Protein AF-A0A6P0CBD5-F1 (afdb_monomer_lite)

Structure (mmCIF, N/CA/C/O backbone):
data_AF-A0A6P0CBD5-F1
#
_entry.id   AF-A0A6P0CBD5-F1
#
loop_
_atom_site.group_PDB
_atom_site.id
_atom_site.type_symbol
_atom_site.label_atom_id
_atom_site.label_alt_id
_atom_site.label_comp_id
_atom_site.label_asym_id
_atom_site.label_entity_id
_atom_site.label_seq_id
_atom_site.pdbx_PDB_ins_code
_atom_site.Cartn_x
_atom_site.Cartn_y
_atom_site.Cartn_z
_atom_site.occupancy
_atom_site.B_iso_or_equiv
_atom_site.auth_seq_id
_atom_site.auth_comp_id
_atom_site.auth_asym_id
_atom_site.auth_atom_id
_atom_site.pdbx_PDB_model_num
ATOM 1 N N . MET A 1 1 ? -3.878 17.474 11.478 1.00 74.06 1 MET A N 1
ATOM 2 C CA . MET A 1 1 ? -4.646 16.237 11.219 1.00 74.06 1 MET A CA 1
ATOM 3 C C . MET A 1 1 ? -5.965 16.350 11.951 1.00 74.06 1 MET A C 1
ATOM 5 O O . MET A 1 1 ? -5.967 16.901 13.044 1.00 74.06 1 MET A O 1
ATOM 9 N N . GLU A 1 2 ? -7.047 15.862 11.357 1.00 90.75 2 GLU A N 1
ATOM 10 C CA . GLU A 1 2 ? -8.370 15.818 11.986 1.00 90.75 2 GLU A CA 1
ATOM 11 C C . GLU A 1 2 ? -8.656 14.413 12.532 1.00 90.75 2 GLU A C 1
ATOM 13 O O . GLU A 1 2 ? -8.143 13.420 12.005 1.00 90.75 2 GLU A O 1
ATOM 18 N N . THR A 1 3 ? -9.455 14.326 13.598 1.00 90.38 3 THR A N 1
ATOM 19 C CA . THR A 1 3 ? -9.828 13.052 14.229 1.00 90.38 3 THR A CA 1
ATOM 20 C C . THR A 1 3 ? -11.130 12.535 13.634 1.00 90.38 3 THR A C 1
ATOM 22 O O . THR A 1 3 ? -12.137 13.238 13.634 1.00 90.38 3 THR A O 1
ATOM 25 N N . VAL A 1 4 ? -11.128 11.279 13.184 1.00 91.19 4 VAL A N 1
ATOM 26 C CA . VAL A 1 4 ? -12.315 10.594 12.658 1.00 91.19 4 VAL A CA 1
ATOM 27 C C . VAL A 1 4 ? -12.523 9.291 13.423 1.00 91.19 4 VAL A C 1
ATOM 29 O O . VAL A 1 4 ? -11.588 8.507 13.583 1.00 91.19 4 VAL A O 1
ATOM 32 N N . THR A 1 5 ? -13.757 9.042 13.862 1.00 93.12 5 THR A N 1
ATOM 33 C CA . THR A 1 5 ? -14.159 7.788 14.514 1.00 93.12 5 THR A CA 1
ATOM 34 C C . THR A 1 5 ? -14.953 6.938 13.532 1.00 93.12 5 THR A C 1
ATOM 36 O O . THR A 1 5 ? -15.948 7.394 12.971 1.00 93.12 5 THR A O 1
ATOM 39 N N . LEU A 1 6 ? -14.533 5.689 13.336 1.00 90.12 6 LEU A N 1
ATOM 40 C CA . LEU A 1 6 ? -15.157 4.748 12.406 1.00 90.12 6 LEU A CA 1
ATOM 41 C C . LEU A 1 6 ? -15.651 3.519 13.168 1.00 90.12 6 LEU A C 1
ATOM 43 O O . LEU A 1 6 ? -14.934 2.974 14.007 1.00 90.12 6 LEU A O 1
ATOM 47 N N . LYS A 1 7 ? -16.862 3.057 12.850 1.00 94.31 7 LYS A N 1
ATOM 48 C CA . LYS A 1 7 ? -17.353 1.753 13.304 1.00 94.31 7 LYS A CA 1
ATOM 49 C C . LYS A 1 7 ? -16.959 0.700 12.277 1.00 94.31 7 LYS A C 1
ATOM 51 O O . LYS A 1 7 ? -17.269 0.844 11.098 1.00 94.31 7 LYS A O 1
ATOM 56 N N . LEU A 1 8 ? -16.289 -0.351 12.734 1.00 92.69 8 LEU A N 1
ATOM 57 C CA . LEU A 1 8 ? -15.855 -1.473 11.908 1.00 92.69 8 LEU A CA 1
ATOM 58 C C . LEU A 1 8 ? -16.425 -2.769 12.487 1.00 92.69 8 LEU A C 1
ATOM 60 O O . LEU A 1 8 ? -16.523 -2.880 13.708 1.00 92.69 8 LEU A O 1
ATOM 64 N N . PRO A 1 9 ? -16.773 -3.760 11.650 1.00 97.31 9 PRO A N 1
ATOM 65 C CA . PRO A 1 9 ? -17.086 -5.093 12.143 1.00 97.31 9 PRO A CA 1
ATOM 66 C C . PRO A 1 9 ? -15.902 -5.673 12.925 1.00 97.31 9 PRO A C 1
ATOM 68 O O . PRO A 1 9 ? -14.763 -5.598 12.460 1.00 97.31 9 PRO A O 1
ATOM 71 N N . ASP A 1 10 ? -16.164 -6.321 14.060 1.00 95.69 10 ASP A N 1
ATOM 72 C CA . ASP A 1 10 ? -15.113 -6.849 14.946 1.00 95.69 10 ASP A CA 1
ATOM 73 C C . ASP A 1 10 ? -14.121 -7.761 14.224 1.00 95.69 10 ASP A C 1
ATOM 75 O O . ASP A 1 10 ? -12.915 -7.707 14.464 1.00 95.69 10 ASP A O 1
ATOM 79 N N . LYS A 1 11 ? -14.623 -8.600 13.310 1.00 96.81 11 LYS A N 1
ATOM 80 C CA . LYS A 1 11 ? -13.779 -9.483 12.501 1.00 96.81 11 LYS A CA 1
ATOM 81 C C . LYS A 1 11 ? -12.787 -8.680 11.658 1.00 96.81 11 LYS A C 1
ATOM 83 O O . LYS A 1 11 ? -11.604 -8.994 11.663 1.00 96.81 11 LYS A O 1
ATOM 88 N N . LEU A 1 12 ? -13.256 -7.622 10.999 1.00 94.75 12 LEU A N 1
ATOM 89 C CA . LEU A 1 12 ? -12.414 -6.778 10.158 1.00 94.75 12 LEU A CA 1
ATOM 90 C C . LEU A 1 12 ? -11.350 -6.054 10.985 1.00 94.75 12 LEU A C 1
ATOM 92 O O . LEU A 1 12 ? -10.203 -5.982 10.559 1.00 94.75 12 LEU A O 1
ATOM 96 N N . LEU A 1 13 ? -11.705 -5.557 12.174 1.00 95.12 13 LEU A N 1
ATOM 97 C CA . LEU A 1 13 ? -10.742 -4.907 13.062 1.00 95.12 13 LEU A CA 1
ATOM 98 C C . LEU A 1 13 ? -9.648 -5.883 13.522 1.00 95.12 13 LEU A C 1
ATOM 100 O O . LEU A 1 13 ? -8.469 -5.532 13.494 1.00 95.12 13 LEU A O 1
ATOM 104 N N . ARG A 1 14 ? -10.023 -7.116 13.893 1.00 96.06 14 ARG A N 1
ATOM 105 C CA . ARG A 1 14 ? -9.071 -8.177 14.265 1.00 96.06 14 ARG A CA 1
ATOM 106 C C . ARG A 1 14 ? -8.140 -8.547 13.109 1.00 96.06 14 ARG A C 1
ATOM 108 O O . ARG A 1 14 ? -6.927 -8.606 13.300 1.00 96.06 14 ARG A O 1
ATOM 115 N N . ASP A 1 15 ? -8.694 -8.756 11.919 1.00 96.38 15 ASP A N 1
ATOM 116 C CA . ASP A 1 15 ? -7.914 -9.138 10.739 1.00 96.38 15 ASP A CA 1
ATOM 117 C C . ASP A 1 15 ? -6.970 -7.997 10.313 1.00 96.38 15 ASP A C 1
ATOM 119 O O . ASP A 1 15 ? -5.788 -8.229 10.054 1.00 96.38 15 ASP A O 1
ATOM 123 N N . ALA A 1 16 ? -7.443 -6.746 10.339 1.00 93.94 16 ALA A N 1
ATOM 124 C CA . ALA A 1 16 ? -6.625 -5.568 10.049 1.00 93.94 16 ALA A CA 1
ATOM 125 C C . ALA A 1 16 ? -5.490 -5.374 11.066 1.00 93.94 16 ALA A C 1
ATOM 127 O O . ALA A 1 16 ? -4.379 -5.021 10.672 1.00 93.94 16 ALA A O 1
ATOM 128 N N . ALA A 1 17 ? -5.734 -5.640 12.355 1.00 93.94 17 ALA A N 1
ATOM 129 C CA . ALA A 1 17 ? -4.699 -5.594 13.388 1.00 93.94 17 ALA A CA 1
ATOM 130 C C . ALA A 1 17 ? -3.573 -6.600 13.107 1.00 93.94 17 ALA A C 1
ATOM 132 O O . ALA A 1 17 ? -2.395 -6.263 13.226 1.00 93.94 17 ALA A O 1
ATOM 133 N N . ARG A 1 18 ? -3.930 -7.817 12.674 1.00 96.19 18 ARG A N 1
ATOM 134 C CA . ARG A 1 18 ? -2.961 -8.857 12.306 1.00 96.19 18 ARG A CA 1
ATOM 135 C C . ARG A 1 18 ? -2.126 -8.456 11.090 1.00 96.19 18 ARG A C 1
ATOM 137 O O . ARG A 1 18 ? -0.913 -8.643 11.106 1.00 96.19 18 ARG A O 1
ATOM 144 N N . VAL A 1 19 ? -2.758 -7.890 10.060 1.00 95.94 19 VAL A N 1
ATOM 145 C CA . VAL A 1 19 ? -2.057 -7.404 8.858 1.00 95.94 19 VAL A CA 1
ATOM 146 C C . VAL A 1 19 ? -1.105 -6.261 9.200 1.00 95.94 19 VAL A C 1
ATOM 148 O O . VAL A 1 19 ? 0.045 -6.285 8.776 1.00 95.94 19 VAL A O 1
ATOM 151 N N . ALA A 1 20 ? -1.565 -5.288 9.988 1.00 94.81 20 ALA A N 1
ATOM 152 C CA . ALA A 1 20 ? -0.760 -4.139 10.388 1.00 94.81 20 ALA A CA 1
ATOM 153 C C . ALA A 1 20 ? 0.461 -4.569 11.222 1.00 94.81 20 ALA A C 1
ATOM 155 O O . ALA A 1 20 ? 1.578 -4.144 10.938 1.00 94.81 20 ALA A O 1
ATOM 156 N N . SER A 1 21 ? 0.267 -5.491 12.174 1.00 93.62 21 SER A N 1
ATOM 157 C CA . SER A 1 21 ? 1.363 -6.057 12.969 1.00 93.62 21 SER A CA 1
ATOM 158 C C . SER A 1 21 ? 2.375 -6.821 12.117 1.00 93.62 21 SER A C 1
ATOM 160 O O . SER A 1 21 ? 3.561 -6.736 12.397 1.00 93.62 21 SER A O 1
ATOM 162 N N . GLY A 1 22 ? 1.938 -7.550 11.085 1.00 95.38 22 GLY A N 1
ATOM 163 C CA . GLY A 1 22 ? 2.847 -8.255 10.174 1.00 95.38 22 GLY A CA 1
ATOM 164 C C . GLY A 1 22 ? 3.667 -7.334 9.261 1.00 95.38 22 GLY A C 1
ATOM 165 O O . GLY A 1 22 ? 4.562 -7.812 8.574 1.00 95.38 22 GLY A O 1
ATOM 166 N N . GLN A 1 23 ? 3.347 -6.039 9.231 1.00 94.00 23 GLN A N 1
ATOM 167 C CA . GLN A 1 23 ? 4.042 -5.006 8.458 1.00 94.00 23 GLN A CA 1
ATOM 168 C C . GLN A 1 23 ? 4.728 -3.969 9.366 1.00 94.00 23 GLN A C 1
ATOM 170 O O . GLN A 1 23 ? 5.159 -2.936 8.866 1.00 94.00 23 GLN A O 1
ATOM 175 N N . ASP A 1 24 ? 4.783 -4.204 10.684 1.00 95.50 24 ASP A N 1
ATOM 176 C CA . ASP A 1 24 ? 5.312 -3.271 11.691 1.00 95.50 24 ASP A CA 1
ATOM 177 C C . ASP A 1 24 ? 4.679 -1.865 11.647 1.00 95.50 24 ASP A C 1
ATOM 179 O O . ASP A 1 24 ? 5.316 -0.845 11.916 1.00 95.50 24 ASP A O 1
ATOM 183 N N . VAL A 1 25 ? 3.382 -1.791 11.332 1.00 96.44 25 VAL A N 1
ATOM 184 C CA . VAL A 1 25 ? 2.624 -0.533 11.281 1.00 96.44 25 VAL A CA 1
ATOM 185 C C . VAL A 1 25 ? 1.392 -0.563 12.179 1.00 96.44 25 VAL A C 1
ATOM 187 O O . VAL A 1 25 ? 0.880 -1.604 12.583 1.00 96.44 25 VAL A O 1
ATOM 190 N N . THR A 1 26 ? 0.864 0.623 12.486 1.00 95.25 26 THR A N 1
ATOM 191 C CA . THR A 1 26 ? -0.409 0.758 13.209 1.00 95.25 26 THR A CA 1
ATOM 192 C C . THR A 1 26 ? -1.604 0.622 12.263 1.00 95.25 26 THR A C 1
ATOM 194 O O . THR A 1 26 ? -1.518 0.958 11.081 1.00 95.25 26 THR A O 1
ATOM 197 N N . ILE A 1 27 ? -2.771 0.241 12.794 1.00 93.88 27 ILE A N 1
ATOM 198 C CA . ILE A 1 27 ? -4.035 0.230 12.029 1.00 93.88 27 ILE A CA 1
ATOM 199 C C . ILE A 1 27 ? -4.325 1.615 11.437 1.00 93.88 27 ILE A C 1
ATOM 201 O O . ILE A 1 27 ? -4.720 1.730 10.281 1.00 93.88 27 ILE A O 1
ATOM 205 N N . GLY A 1 28 ? -4.077 2.686 12.20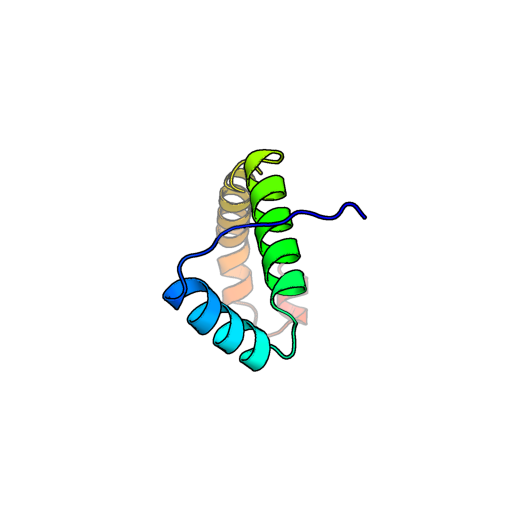0 1.00 93.00 28 GLY A N 1
ATOM 206 C CA . GLY A 1 28 ? -4.249 4.052 11.706 1.00 93.00 28 GLY A CA 1
ATOM 207 C C . GLY A 1 28 ? -3.332 4.376 10.524 1.00 93.00 28 GLY A C 1
ATOM 208 O O . GLY A 1 28 ? -3.755 5.065 9.598 1.00 93.00 28 GLY A O 1
ATOM 209 N N . HIS A 1 29 ? -2.095 3.868 10.521 1.00 94.75 29 HIS A N 1
ATOM 210 C CA . HIS A 1 29 ? -1.196 4.003 9.375 1.00 94.75 29 HIS A CA 1
ATOM 211 C C . HIS A 1 29 ? -1.734 3.244 8.157 1.00 94.75 29 HIS A C 1
ATOM 213 O O . HIS A 1 29 ? -1.861 3.840 7.089 1.00 94.75 29 HIS A O 1
ATOM 219 N N . LEU A 1 30 ? -2.141 1.983 8.338 1.00 94.56 30 LEU A N 1
ATOM 220 C CA . LEU A 1 30 ? -2.739 1.166 7.281 1.00 94.56 30 LEU A CA 1
ATOM 221 C C . LEU A 1 30 ? -3.957 1.858 6.645 1.00 94.56 30 LEU A C 1
ATOM 223 O O . LEU A 1 30 ? -4.032 1.980 5.424 1.00 94.56 30 LEU A O 1
ATOM 227 N N . VAL A 1 31 ? -4.879 2.375 7.465 1.00 94.00 31 VAL A N 1
ATOM 228 C CA . VAL A 1 31 ? -6.076 3.090 6.992 1.00 94.00 31 VAL A CA 1
ATOM 229 C C . VAL A 1 31 ? -5.701 4.340 6.200 1.00 94.00 31 VAL A C 1
ATOM 231 O O . VAL A 1 31 ? -6.255 4.556 5.127 1.00 94.00 31 VAL A O 1
ATOM 234 N N . ARG A 1 32 ? -4.744 5.146 6.679 1.00 94.06 32 ARG A N 1
ATOM 235 C CA . ARG A 1 32 ? -4.303 6.355 5.965 1.00 94.06 32 ARG A CA 1
ATOM 236 C C . ARG A 1 32 ? -3.700 6.034 4.601 1.00 94.06 32 ARG A C 1
ATOM 238 O O . ARG A 1 32 ? -4.040 6.708 3.636 1.00 94.06 32 ARG A O 1
ATOM 245 N N . VAL A 1 33 ? -2.847 5.013 4.508 1.00 94.81 33 VAL A N 1
ATOM 246 C CA . VAL A 1 33 ? -2.208 4.614 3.242 1.00 94.81 33 VAL A CA 1
ATOM 247 C C . VAL A 1 33 ? -3.243 4.096 2.248 1.00 94.81 33 VAL A C 1
ATOM 249 O O . VAL A 1 33 ? -3.260 4.524 1.095 1.00 94.81 33 VAL A O 1
ATOM 252 N N . LEU A 1 34 ? -4.134 3.206 2.692 1.00 93.44 34 LEU A N 1
ATOM 253 C CA . LEU A 1 34 ? -5.182 2.658 1.832 1.00 93.44 34 LEU A CA 1
ATOM 254 C C . LEU A 1 34 ? -6.155 3.744 1.366 1.00 93.44 34 LEU A C 1
ATOM 256 O O . LEU A 1 34 ? -6.513 3.774 0.191 1.00 93.44 34 LEU A O 1
ATOM 260 N N . LEU A 1 35 ? -6.539 4.659 2.258 1.00 93.62 35 LEU A N 1
ATOM 261 C CA . LEU A 1 35 ? -7.411 5.778 1.918 1.00 93.62 35 LEU A CA 1
ATOM 262 C C . LEU A 1 35 ? -6.732 6.743 0.943 1.00 93.62 35 LEU A C 1
ATOM 264 O O . LEU A 1 35 ? -7.350 7.125 -0.044 1.00 93.62 35 LEU A O 1
ATOM 268 N N . ALA A 1 36 ? -5.463 7.095 1.169 1.00 93.56 36 ALA A N 1
ATOM 269 C CA . ALA A 1 36 ? -4.704 7.952 0.261 1.00 93.56 36 ALA A CA 1
ATOM 270 C C . ALA A 1 36 ? -4.606 7.335 -1.141 1.00 93.56 36 ALA A C 1
ATOM 272 O O . ALA A 1 36 ? -4.916 8.004 -2.123 1.00 93.56 36 ALA A O 1
ATOM 273 N N . LYS A 1 37 ? -4.273 6.040 -1.227 1.00 91.62 37 LYS A N 1
ATOM 274 C CA . LYS A 1 37 ? -4.205 5.301 -2.495 1.00 91.62 37 LYS A CA 1
ATOM 275 C C . LYS A 1 37 ? -5.556 5.253 -3.208 1.00 91.62 37 LYS A C 1
ATOM 277 O O . LYS A 1 37 ? -5.617 5.376 -4.428 1.00 91.62 37 LYS A O 1
ATOM 282 N N . GLU A 1 38 ? -6.644 5.068 -2.463 1.00 93.00 38 GLU A N 1
ATOM 283 C CA . GLU A 1 38 ? -7.994 5.043 -3.027 1.00 93.00 38 GLU A CA 1
ATOM 284 C C . GLU A 1 38 ? -8.424 6.416 -3.555 1.00 93.00 38 GLU A C 1
ATOM 286 O O . GLU A 1 38 ? -8.997 6.507 -4.642 1.00 93.00 38 GLU A O 1
ATOM 291 N N . VAL A 1 39 ? -8.129 7.479 -2.805 1.00 92.81 39 VAL A N 1
ATOM 292 C CA . VAL A 1 39 ? -8.401 8.863 -3.209 1.00 92.81 39 VAL A CA 1
ATOM 293 C C . VAL A 1 39 ? -7.590 9.216 -4.451 1.00 92.81 39 VAL A C 1
ATOM 295 O O . VAL A 1 39 ? -8.167 9.692 -5.425 1.00 92.81 39 VAL A O 1
ATOM 298 N N . GLU A 1 40 ? -6.290 8.917 -4.465 1.00 89.12 40 GLU A N 1
ATOM 299 C CA . GLU A 1 40 ? -5.427 9.129 -5.630 1.00 89.12 40 GLU A CA 1
ATOM 300 C C . GLU A 1 40 ? -5.965 8.382 -6.853 1.00 89.12 40 GLU A C 1
ATOM 302 O O . GLU A 1 40 ? -6.139 8.985 -7.905 1.00 89.12 40 GLU A O 1
ATOM 307 N N . ARG A 1 41 ? -6.329 7.102 -6.706 1.00 84.12 41 ARG A N 1
ATOM 308 C CA . ARG A 1 41 ? -6.893 6.299 -7.799 1.00 84.12 41 ARG A CA 1
ATOM 309 C C . ARG A 1 41 ? -8.160 6.912 -8.400 1.00 84.12 41 ARG A C 1
ATOM 311 O O . ARG A 1 41 ? -8.375 6.794 -9.603 1.00 84.12 41 ARG A O 1
ATOM 318 N N . ARG A 1 42 ? -9.033 7.498 -7.573 1.00 86.44 42 ARG A N 1
ATOM 319 C CA . ARG A 1 42 ? -10.317 8.060 -8.025 1.00 86.44 42 ARG A CA 1
ATOM 320 C C . ARG A 1 42 ? -10.200 9.477 -8.566 1.00 86.44 42 ARG A C 1
ATOM 322 O O . ARG A 1 42 ? -10.922 9.814 -9.497 1.00 86.44 42 ARG A O 1
ATOM 329 N N . LEU A 1 43 ? -9.346 10.300 -7.962 1.00 86.56 43 LEU A N 1
ATOM 330 C CA . LEU A 1 43 ? -9.193 11.708 -8.331 1.00 86.56 43 LEU A CA 1
ATOM 331 C C . LEU A 1 43 ? -8.174 11.907 -9.452 1.00 86.56 43 LEU A C 1
ATOM 333 O O . LEU A 1 43 ? -8.344 12.805 -10.267 1.00 86.56 43 LEU A O 1
ATOM 337 N N . ASN A 1 44 ? -7.171 11.034 -9.529 1.00 74.00 44 ASN A N 1
ATOM 338 C CA . ASN A 1 44 ? -6.223 10.948 -10.628 1.00 74.00 44 ASN A CA 1
ATOM 339 C C . ASN A 1 44 ? -6.414 9.601 -11.326 1.00 74.00 44 ASN A C 1
ATOM 341 O O . ASN A 1 44 ? -5.594 8.695 -11.138 1.00 74.00 44 ASN A O 1
ATOM 345 N N . PRO A 1 45 ? -7.478 9.432 -12.136 1.00 65.88 45 PRO A N 1
ATOM 346 C CA . PRO A 1 45 ? -7.537 8.319 -13.062 1.00 65.88 45 PRO A CA 1
ATOM 347 C C . PRO A 1 45 ? -6.378 8.517 -14.036 1.00 65.88 45 PRO A C 1
ATOM 349 O O . PRO A 1 45 ? -6.511 9.192 -15.053 1.00 65.88 45 PRO A O 1
ATOM 352 N N . 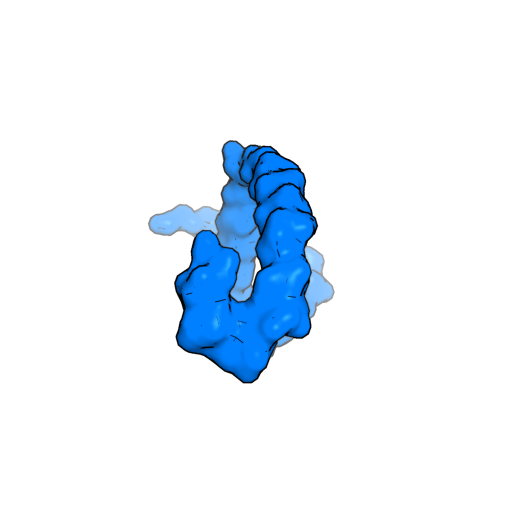ARG A 1 46 ? -5.201 7.974 -13.698 1.00 58.59 46 ARG A N 1
ATOM 353 C CA . ARG A 1 46 ? -4.136 7.770 -14.667 1.00 58.59 46 ARG A CA 1
ATOM 354 C C . ARG A 1 46 ? -4.814 7.031 -15.802 1.00 58.59 46 ARG A C 1
ATOM 356 O O . ARG A 1 46 ? -5.273 5.904 -15.604 1.00 58.59 46 ARG A O 1
ATOM 363 N N . THR A 1 47 ? -4.938 7.691 -16.951 1.00 55.44 47 THR A N 1
ATOM 364 C CA . THR A 1 47 ? -5.246 7.017 -18.203 1.00 55.44 47 THR A CA 1
ATOM 365 C C . THR A 1 47 ? -4.352 5.783 -18.196 1.00 55.44 47 THR A C 1
ATOM 367 O O . THR A 1 47 ? -3.145 5.955 -17.997 1.00 55.44 47 THR A O 1
ATOM 370 N N . PRO A 1 48 ? -4.901 4.553 -18.246 1.00 56.25 48 PRO A N 1
ATOM 371 C CA . PRO A 1 48 ? -4.059 3.366 -18.233 1.00 56.25 48 PRO A CA 1
ATOM 372 C C . PRO A 1 48 ? -2.985 3.595 -19.285 1.00 56.25 48 PRO A C 1
ATOM 374 O O . PRO A 1 48 ? -3.306 4.116 -20.357 1.00 56.25 48 PRO A O 1
ATOM 377 N N . ASN A 1 49 ? -1.734 3.303 -18.934 1.00 56.28 49 ASN A N 1
ATOM 378 C CA . ASN A 1 49 ? -0.525 3.691 -19.661 1.00 56.28 49 ASN A CA 1
ATOM 379 C C . ASN A 1 49 ? -0.393 2.964 -21.022 1.00 56.28 49 ASN A C 1
ATOM 381 O O . ASN A 1 49 ? 0.691 2.606 -21.452 1.00 56.28 49 ASN A O 1
ATOM 385 N N . ARG A 1 50 ? -1.517 2.718 -21.705 1.00 55.66 50 ARG A N 1
ATOM 386 C CA . ARG A 1 50 ? -1.673 2.097 -23.019 1.00 55.66 50 ARG A CA 1
ATOM 387 C C . ARG A 1 50 ? -0.917 2.846 -24.107 1.00 55.66 50 ARG A C 1
ATOM 389 O O . ARG A 1 50 ? -0.510 2.225 -25.081 1.00 55.66 50 ARG A O 1
ATOM 396 N N . ALA A 1 51 ? -0.738 4.160 -23.952 1.00 55.44 51 ALA A N 1
ATOM 397 C CA . ALA A 1 51 ? 0.125 4.936 -24.839 1.00 55.44 51 ALA A CA 1
ATOM 398 C C . ALA A 1 51 ? 1.579 4.433 -24.762 1.00 55.44 51 ALA A C 1
ATOM 400 O O . ALA A 1 51 ? 2.202 4.199 -25.796 1.00 55.44 51 ALA A O 1
ATOM 401 N N . ASP A 1 52 ? 2.064 4.163 -23.548 1.00 62.06 52 ASP A N 1
ATOM 402 C CA . ASP A 1 52 ? 3.406 3.6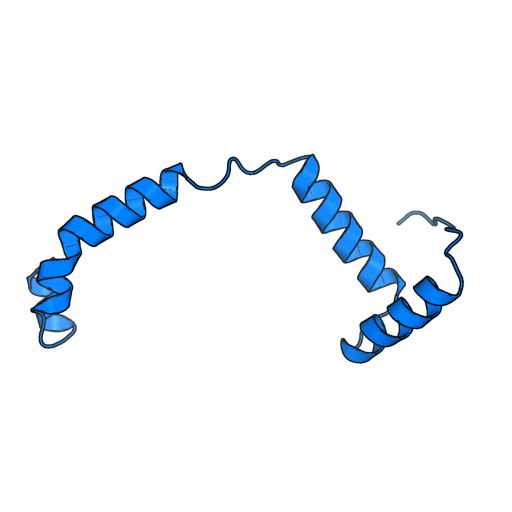32 -23.320 1.00 62.06 52 ASP A CA 1
ATOM 403 C C . ASP A 1 52 ? 3.494 2.148 -23.684 1.00 62.06 52 ASP A C 1
ATOM 405 O O . ASP A 1 52 ? 4.513 1.731 -24.209 1.00 62.06 52 ASP A O 1
ATOM 409 N N . GLU A 1 53 ? 2.441 1.344 -23.498 1.00 70.31 53 GLU A N 1
ATOM 410 C CA . GLU A 1 53 ? 2.446 -0.068 -23.925 1.00 70.31 53 GLU A CA 1
ATOM 411 C C . GLU A 1 53 ? 2.634 -0.213 -25.441 1.00 70.31 53 GLU A C 1
ATOM 413 O O . GLU A 1 53 ? 3.424 -1.045 -25.883 1.00 70.31 53 GLU A O 1
ATOM 418 N N . GLY A 1 54 ? 1.954 0.616 -26.242 1.00 73.69 54 GLY A N 1
ATOM 419 C CA . GLY A 1 54 ? 2.131 0.625 -27.696 1.00 73.69 54 GLY A CA 1
ATOM 420 C C . GLY A 1 54 ? 3.533 1.073 -28.112 1.00 73.69 54 GLY A C 1
ATOM 421 O O . GLY A 1 54 ? 4.145 0.458 -28.985 1.00 73.69 54 GLY A O 1
ATOM 422 N N . LEU A 1 55 ? 4.065 2.106 -27.455 1.00 76.88 55 LEU A N 1
ATOM 423 C CA . LEU A 1 55 ? 5.420 2.595 -27.703 1.00 76.88 55 LEU A CA 1
ATOM 424 C C . LEU A 1 55 ? 6.483 1.570 -27.289 1.00 76.88 55 LEU A C 1
ATOM 426 O O . LEU A 1 55 ? 7.408 1.314 -28.052 1.00 76.88 55 LEU A O 1
ATOM 430 N N . ILE A 1 56 ? 6.337 0.951 -26.117 1.00 81.31 56 ILE A N 1
ATOM 431 C CA . ILE A 1 56 ? 7.227 -0.097 -25.610 1.00 81.31 56 ILE A CA 1
ATOM 432 C C . ILE A 1 56 ? 7.186 -1.308 -26.540 1.00 81.31 56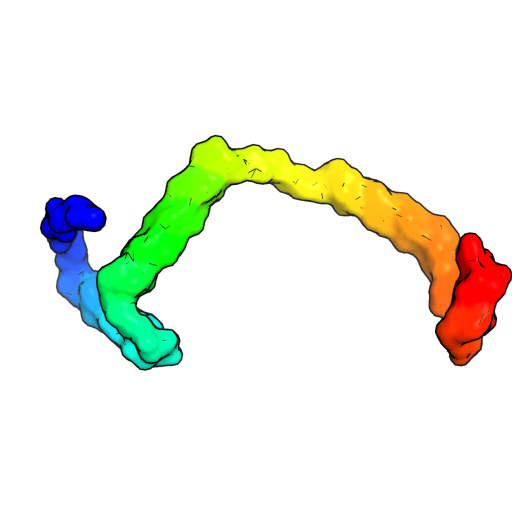 ILE A C 1
ATOM 434 O O . ILE A 1 56 ? 8.242 -1.828 -26.881 1.00 81.31 56 ILE A O 1
ATOM 438 N N . ALA A 1 57 ? 6.007 -1.729 -27.004 1.00 82.56 57 ALA A N 1
ATOM 439 C CA . ALA A 1 57 ? 5.882 -2.840 -27.944 1.00 82.56 57 ALA A CA 1
ATOM 440 C C . ALA A 1 57 ? 6.535 -2.527 -29.301 1.00 82.56 57 ALA A C 1
ATOM 442 O O . ALA A 1 57 ? 7.223 -3.378 -29.864 1.00 82.56 57 ALA A O 1
ATOM 443 N N . ALA A 1 58 ? 6.370 -1.304 -29.815 1.00 83.19 58 ALA A N 1
ATOM 444 C CA . ALA A 1 58 ? 7.028 -0.869 -31.045 1.00 83.19 58 ALA A CA 1
ATOM 445 C C . ALA A 1 58 ? 8.555 -0.810 -30.880 1.00 83.19 58 ALA A C 1
ATOM 447 O O . ALA A 1 58 ? 9.288 -1.294 -31.740 1.00 83.19 58 ALA A O 1
ATOM 448 N N . LEU A 1 59 ? 9.035 -0.276 -29.755 1.00 84.81 59 LEU A N 1
ATOM 449 C CA . LEU A 1 59 ? 10.458 -0.209 -29.441 1.00 84.81 59 LEU A CA 1
ATOM 450 C C . LEU A 1 59 ? 11.052 -1.617 -29.293 1.00 84.81 59 LEU A C 1
ATOM 452 O O . LEU A 1 59 ? 12.086 -1.913 -29.877 1.00 84.81 59 LEU A O 1
ATOM 456 N N . GLN A 1 60 ? 10.362 -2.521 -28.596 1.00 85.50 60 GLN A N 1
ATOM 457 C CA . GLN A 1 60 ? 10.751 -3.928 -28.499 1.00 85.50 60 GLN A CA 1
ATOM 458 C C . GLN A 1 60 ? 10.827 -4.589 -29.874 1.00 85.50 60 GLN A C 1
ATOM 460 O O . GLN A 1 60 ? 11.793 -5.289 -30.140 1.00 85.50 60 GLN A O 1
ATOM 465 N N . ALA A 1 61 ? 9.860 -4.355 -30.763 1.00 88.94 61 ALA A N 1
ATOM 466 C CA . ALA A 1 61 ? 9.876 -4.943 -32.101 1.00 88.94 61 ALA A CA 1
ATOM 467 C C . ALA A 1 61 ? 11.071 -4.471 -32.946 1.00 88.94 61 ALA A C 1
ATOM 469 O O . ALA A 1 61 ? 11.643 -5.269 -33.684 1.00 88.94 61 ALA A O 1
ATOM 470 N N . VAL A 1 62 ? 11.454 -3.195 -32.830 1.00 86.81 62 VAL A N 1
ATOM 471 C CA . VAL A 1 62 ? 12.601 -2.633 -33.561 1.00 86.81 62 VAL A CA 1
ATOM 472 C C . VAL A 1 62 ? 13.921 -3.146 -32.993 1.00 86.81 62 VAL A C 1
ATOM 474 O O . VAL A 1 62 ? 14.787 -3.564 -33.752 1.00 86.81 62 VAL A O 1
ATOM 477 N N . LEU A 1 63 ? 14.062 -3.156 -31.666 1.00 88.94 63 LEU A N 1
ATOM 478 C CA . LEU A 1 63 ? 15.331 -3.475 -31.009 1.00 88.94 63 LEU A CA 1
ATOM 479 C C . LEU A 1 63 ? 15.530 -4.980 -30.774 1.00 88.94 63 LEU A C 1
ATOM 481 O O . LEU A 1 63 ? 16.640 -5.403 -30.469 1.00 88.94 63 LEU A O 1
ATOM 485 N N . ALA A 1 64 ? 14.486 -5.807 -30.912 1.00 89.31 64 ALA A N 1
ATOM 486 C CA . ALA A 1 64 ? 14.534 -7.233 -30.578 1.00 89.31 64 ALA A CA 1
ATOM 487 C C . ALA A 1 64 ? 15.632 -7.995 -31.322 1.00 89.31 64 ALA A C 1
ATOM 489 O O . ALA A 1 64 ? 16.269 -8.860 -30.726 1.00 89.31 64 ALA A O 1
ATOM 490 N N . ARG A 1 65 ? 15.854 -7.690 -32.607 1.00 88.38 65 ARG A N 1
ATOM 491 C CA . ARG A 1 65 ? 16.898 -8.358 -33.392 1.00 88.38 65 ARG A CA 1
ATOM 492 C C . ARG A 1 65 ? 18.281 -8.009 -32.860 1.00 88.38 65 ARG A C 1
ATOM 494 O O . ARG A 1 65 ? 19.057 -8.906 -32.555 1.00 88.38 65 ARG A O 1
ATOM 501 N N . ASP A 1 66 ? 18.559 -6.722 -32.702 1.00 89.31 66 ASP A N 1
ATOM 502 C CA . ASP A 1 66 ? 19.887 -6.259 -32.307 1.00 89.31 66 ASP A CA 1
ATOM 503 C C . ASP A 1 66 ? 20.196 -6.647 -30.851 1.00 89.31 66 ASP A C 1
ATOM 505 O O . ASP A 1 66 ? 21.326 -7.005 -30.540 1.00 89.31 66 ASP A O 1
ATOM 509 N N . MET A 1 67 ? 19.177 -6.717 -29.984 1.00 87.06 67 MET A N 1
ATOM 510 C CA . MET A 1 67 ? 19.290 -7.296 -28.639 1.00 87.06 67 MET A CA 1
ATOM 511 C C . MET A 1 67 ? 19.536 -8.813 -28.637 1.00 87.06 67 MET A C 1
ATOM 513 O O . MET A 1 67 ? 20.198 -9.307 -27.729 1.00 87.06 67 MET A O 1
ATOM 517 N N . ALA A 1 68 ? 18.981 -9.563 -29.596 1.00 89.88 68 ALA A N 1
ATOM 518 C CA . ALA A 1 68 ? 19.136 -11.018 -29.674 1.00 89.88 68 ALA A CA 1
ATOM 519 C C . ALA A 1 68 ? 20.466 -11.449 -30.308 1.00 89.88 68 ALA A C 1
ATOM 521 O O . ALA A 1 68 ? 20.957 -12.538 -30.020 1.00 89.88 68 ALA A O 1
ATOM 522 N N . GLU A 1 69 ? 21.023 -10.615 -31.183 1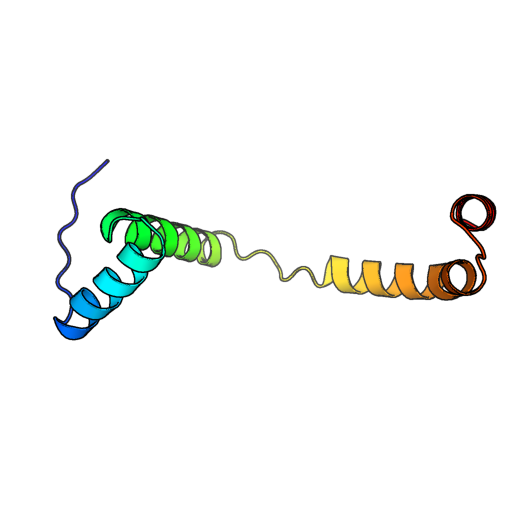.00 91.38 69 GLU A N 1
ATOM 523 C CA . GLU A 1 69 ? 22.268 -10.880 -31.906 1.00 91.38 69 GLU A CA 1
ATOM 524 C C . GLU A 1 69 ? 23.505 -10.263 -31.245 1.00 91.38 69 GLU A C 1
ATOM 526 O O . GLU A 1 69 ? 24.616 -10.515 -31.709 1.00 91.38 69 GLU A O 1
ATOM 531 N N . ALA A 1 70 ? 23.328 -9.436 -30.211 1.00 93.50 70 ALA A N 1
ATOM 532 C CA . ALA A 1 70 ? 24.443 -8.835 -29.498 1.00 93.50 70 ALA A CA 1
ATOM 533 C C . ALA A 1 70 ? 25.105 -9.837 -28.548 1.00 93.50 70 ALA A C 1
ATOM 535 O O . ALA A 1 70 ? 24.457 -10.411 -27.670 1.00 93.50 70 ALA A O 1
ATOM 536 N N . ASP A 1 71 ? 26.423 -9.979 -28.666 1.00 91.75 71 ASP A N 1
ATOM 537 C CA . ASP A 1 71 ? 27.196 -10.896 -27.821 1.00 91.75 71 ASP A CA 1
ATOM 538 C C . ASP A 1 71 ? 27.548 -10.286 -26.449 1.00 91.75 71 ASP A C 1
ATOM 540 O O . ASP A 1 71 ? 27.853 -11.000 -25.491 1.00 91.75 71 ASP A O 1
ATOM 544 N N . ASN A 1 72 ? 27.539 -8.952 -26.340 1.00 90.38 72 ASN A N 1
ATOM 545 C CA . ASN A 1 72 ? 27.806 -8.203 -25.110 1.00 90.38 72 ASN A CA 1
ATOM 546 C C . ASN A 1 72 ? 27.274 -6.756 -25.193 1.00 90.38 72 ASN A C 1
ATOM 548 O O . ASN A 1 72 ? 26.746 -6.322 -26.214 1.00 90.38 72 ASN A O 1
ATOM 552 N N . TRP A 1 73 ? 27.415 -6.002 -24.099 1.00 88.88 73 TRP A N 1
ATOM 553 C CA . TRP A 1 73 ? 26.900 -4.633 -23.991 1.00 88.88 73 TRP A CA 1
ATOM 554 C C . TRP A 1 73 ? 27.572 -3.627 -24.930 1.00 88.88 73 TRP A C 1
ATOM 556 O O . TRP A 1 73 ? 26.895 -2.713 -25.395 1.00 88.88 73 TRP A O 1
ATOM 566 N N . ASP A 1 74 ? 28.860 -3.797 -25.231 1.00 92.38 74 ASP A N 1
ATOM 567 C CA . ASP A 1 74 ? 29.578 -2.902 -26.143 1.00 92.38 74 ASP A CA 1
ATOM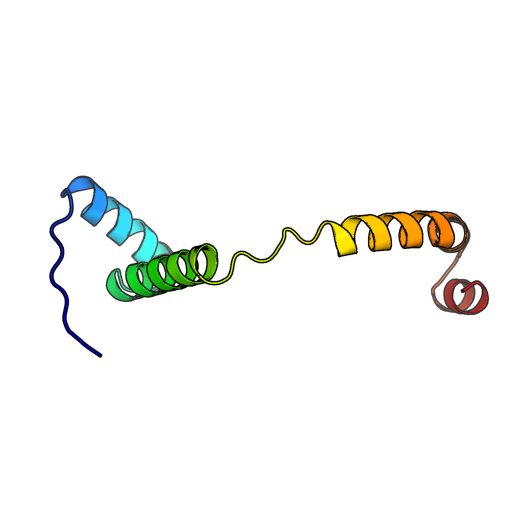 568 C C . ASP A 1 74 ? 29.160 -3.156 -27.604 1.00 92.38 74 ASP A C 1
ATOM 570 O O . ASP A 1 74 ? 28.968 -2.210 -28.365 1.00 92.38 74 ASP A O 1
ATOM 574 N N . ASP A 1 75 ? 28.942 -4.422 -27.979 1.00 89.50 75 ASP A N 1
ATOM 575 C CA . ASP A 1 75 ? 28.392 -4.821 -29.284 1.00 89.50 75 ASP A CA 1
ATOM 576 C C . ASP A 1 75 ? 26.948 -4.332 -29.456 1.00 89.50 75 ASP A C 1
ATOM 578 O O . ASP A 1 75 ? 26.604 -3.736 -30.476 1.00 89.50 75 ASP A O 1
ATOM 582 N N . LEU A 1 76 ? 26.111 -4.474 -28.423 1.00 87.44 76 LEU A N 1
ATOM 583 C CA . LEU A 1 76 ? 24.758 -3.920 -28.442 1.00 87.44 76 LEU A CA 1
ATOM 584 C C . LEU A 1 76 ? 24.778 -2.396 -28.632 1.00 87.44 76 LEU A C 1
ATOM 586 O O . LEU A 1 76 ? 24.019 -1.875 -29.441 1.00 87.44 76 LEU A O 1
ATOM 590 N N . ALA A 1 77 ? 25.664 -1.680 -27.936 1.00 88.50 77 ALA A N 1
ATOM 591 C CA . ALA A 1 77 ? 25.793 -0.229 -28.073 1.00 88.50 77 ALA A CA 1
ATOM 592 C C . ALA A 1 77 ? 26.285 0.214 -29.461 1.00 88.50 77 ALA A C 1
ATOM 594 O O . ALA A 1 77 ? 26.001 1.336 -29.867 1.00 88.50 77 ALA A O 1
ATOM 595 N N . ALA A 1 78 ? 27.012 -0.639 -30.187 1.00 89.62 78 ALA A N 1
ATOM 596 C CA . ALA A 1 78 ? 27.423 -0.372 -31.563 1.00 89.62 78 ALA A CA 1
ATOM 597 C C . ALA A 1 78 ? 26.319 -0.676 -32.595 1.00 89.62 78 ALA A C 1
ATOM 599 O O . ALA A 1 78 ? 26.376 -0.170 -33.717 1.00 89.62 78 ALA A O 1
ATOM 600 N N . ARG A 1 79 ? 25.344 -1.522 -32.236 1.00 82.56 79 ARG A N 1
ATOM 601 C CA . ARG A 1 79 ? 24.220 -1.935 -33.092 1.00 82.56 79 ARG A CA 1
ATOM 602 C C . ARG A 1 79 ? 22.990 -1.028 -32.970 1.00 82.56 79 ARG A C 1
ATOM 604 O O . ARG A 1 79 ? 22.195 -0.996 -33.906 1.00 82.56 79 ARG A O 1
ATOM 611 N N . LEU A 1 80 ? 22.840 -0.337 -31.836 1.00 83.69 80 LEU A N 1
ATOM 612 C CA . LEU A 1 80 ? 21.769 0.627 -31.539 1.00 83.69 80 LEU A CA 1
ATOM 613 C C . LEU A 1 80 ? 22.108 2.049 -32.004 1.00 83.69 80 LEU A C 1
ATOM 615 O O . LEU A 1 80 ? 21.166 2.744 -32.449 1.00 83.69 80 LEU A O 1
#

Sequence (80 aa):
METVTLKLPDKLLRDAARVASGQDVTIGHLVRVLLAKEVERRLNPRTPNRADEGLIAALQAVLARDMAEADNWDDLAARL

Secondary structure (DSSP, 8-state):
---------HHHHHHHHHHHHTTT--HHHHHHHHHHHHHHHHHS----SHHHHHHHHHHHHHHHHHHHH-SSHHHHHHH-

Foldseek 3Di:
DDDDDDDDDPVVVVVLCVVQVVVVHDSVVVVVVVVVVVCCCVVPVPPPVVVVVVVVVVVCVVLVVLVVPQPDDVSSVVVD

pLDDT: mean 86.91, std 11.16, range [55.44, 97.31]

Organism: NCBI:txid2698830

Radius of gyration: 23.42 Å; chains: 1; bounding box: 47×27×48 Å